Protein AF-A0A8J5EX69-F1 (afdb_monomer_lite)

InterPro domains:
  IPR000860 Porphobilinogen deaminase [PTHR11557] (1-132)
  IPR022417 Porphobilinogen deaminase, N-terminal [PF01379] (2-35)
  IPR022418 Porphobilinogen deaminase, C-terminal [PF03900] (57-127)
  IPR036803 Porphobilinogen deaminase, C-terminal domain superfamily [G3DSA:3.30.160.40] (53-135)
  IPR036803 Porphobilinogen deaminase, C-terminal domain superfamily [SSF54782] (52-131)

Organism: Zingiber officinale (NCBI:txid94328)

pLDDT: mean 75.17, std 22.84, range [26.5, 98.38]

Radius of gyration: 18.83 Å; chains: 1; bounding box: 52×46×41 Å

Foldseek 3Di:
DVVPDPDDDDCVRPFAAQLPQKDKDKDFADDPVDDVCVVVVVVVVVVLVVVFDLQSVLFNLLSVLLCVLLVADPQFQKGKGWHQDPVRKIKIKIWGADPVRPDIDIDIDIGHSDNVTSSVNSNVRNVVVLVVQVVCCVVPVCPVSSVNSSCSRNVPDCPVVCVVVCCCVVGVIDIGIDGD

Secondary structure (DSSP, 8-state):
-GGG-S-PPPTTT-PPBTTTTEEEEE--S---SHHHHHHHHHHHHHHHHHH--HHHHHHHHHHHHHHHHTT--TTS-EEEEEEE-TTSEEEEEEEEE-TTSS-EEEEEEEEESSHHHHHHHHHHHHHHHHHHHHHHHHHHT-THHHHHHHHHHH-S-HHHHHHHHHHHHTTT--EEEEE-

Structure (mmCIF, N/CA/C/O backbone):
data_AF-A0A8J5EX69-F1
#
_entry.id   AF-A0A8J5EX69-F1
#
loop_
_atom_site.group_PDB
_atom_site.id
_atom_site.type_symbol
_atom_site.label_atom_id
_atom_site.label_alt_id
_atom_site.label_comp_id
_atom_site.label_asym_id
_atom_site.label_entity_id
_atom_site.label_seq_id
_atom_site.pdbx_PDB_ins_code
_atom_site.Cartn_x
_atom_site.Cartn_y
_atom_site.Cartn_z
_atom_site.occupancy
_atom_site.B_iso_or_equiv
_atom_site.auth_seq_id
_atom_site.auth_comp_id
_atom_site.auth_asym_id
_atom_site.auth_atom_id
_atom_site.pdbx_PDB_model_num
ATOM 1 N N . MET A 1 1 ? 0.993 -24.924 1.245 1.00 77.38 1 MET A N 1
ATOM 2 C CA . MET A 1 1 ? 0.222 -24.792 2.500 1.00 77.38 1 MET A CA 1
ATOM 3 C C . MET A 1 1 ? -1.103 -24.049 2.308 1.00 77.38 1 MET A C 1
ATOM 5 O O . MET A 1 1 ? -1.751 -23.709 3.291 1.00 77.38 1 MET A O 1
ATOM 9 N N . THR A 1 2 ? -1.555 -23.813 1.070 1.00 91.31 2 THR A N 1
ATOM 10 C CA . THR A 1 2 ? -2.888 -23.244 0.802 1.00 91.31 2 THR A CA 1
ATOM 11 C C . THR A 1 2 ? -4.016 -24.151 1.306 1.00 91.31 2 THR A C 1
ATOM 13 O O . THR A 1 2 ? -5.086 -23.660 1.633 1.00 91.31 2 THR A O 1
ATOM 16 N N . ASP A 1 3 ? -3.738 -25.444 1.493 1.00 95.50 3 ASP A N 1
ATOM 17 C CA . ASP A 1 3 ? -4.583 -26.442 2.161 1.00 95.50 3 ASP A CA 1
ATOM 18 C C . ASP A 1 3 ? -4.934 -26.107 3.623 1.00 95.50 3 ASP A C 1
ATOM 20 O O . ASP A 1 3 ? -5.820 -26.734 4.198 1.00 95.50 3 ASP A O 1
ATOM 24 N N . LYS A 1 4 ? -4.248 -25.135 4.240 1.00 96.25 4 LYS A N 1
ATOM 25 C CA . LYS A 1 4 ? -4.545 -24.650 5.597 1.00 96.25 4 LYS A CA 1
ATOM 26 C C . LYS A 1 4 ? -5.464 -23.428 5.629 1.00 96.25 4 LYS A C 1
ATOM 28 O O . LYS A 1 4 ? -5.906 -23.053 6.711 1.00 96.25 4 LYS A O 1
ATOM 33 N N . VAL A 1 5 ? -5.729 -22.792 4.488 1.00 95.75 5 VAL A N 1
ATOM 34 C CA . VAL A 1 5 ? -6.568 -21.589 4.420 1.00 95.75 5 VAL A CA 1
ATOM 35 C C . VAL A 1 5 ? -8.030 -22.000 4.556 1.00 95.75 5 VAL A C 1
ATOM 37 O O . VAL A 1 5 ? -8.560 -22.705 3.703 1.00 95.75 5 VAL A O 1
ATOM 40 N N . THR A 1 6 ? -8.683 -21.566 5.635 1.00 97.19 6 THR A N 1
ATOM 41 C CA . THR A 1 6 ? -10.115 -21.819 5.859 1.00 97.19 6 THR A CA 1
ATOM 42 C C . THR A 1 6 ? -10.989 -20.878 5.040 1.00 97.19 6 THR A C 1
ATOM 44 O O . THR A 1 6 ? -11.998 -21.302 4.487 1.00 97.19 6 THR A O 1
ATOM 47 N N . THR A 1 7 ? -10.597 -19.607 4.950 1.00 95.94 7 THR A N 1
ATOM 48 C CA . THR A 1 7 ? -11.234 -18.606 4.098 1.00 95.94 7 THR A CA 1
ATOM 49 C C . THR A 1 7 ? -10.242 -17.510 3.722 1.00 95.94 7 THR A C 1
ATOM 51 O O . THR A 1 7 ? -9.277 -17.258 4.449 1.00 95.94 7 THR A O 1
ATOM 54 N N . ILE A 1 8 ? -10.498 -16.844 2.599 1.00 94.62 8 ILE A N 1
ATOM 55 C CA . ILE A 1 8 ? -9.805 -15.618 2.202 1.00 94.62 8 ILE A CA 1
ATOM 56 C C . ILE A 1 8 ? -10.722 -14.457 2.577 1.00 94.62 8 ILE A C 1
ATOM 58 O O . ILE A 1 8 ? -11.879 -14.432 2.165 1.00 94.62 8 ILE A O 1
ATOM 62 N N . LEU A 1 9 ? -10.216 -13.525 3.381 1.00 95.88 9 LEU A N 1
ATOM 63 C CA . LEU A 1 9 ? -10.965 -12.335 3.781 1.00 95.88 9 LEU A CA 1
ATOM 64 C C . LEU A 1 9 ? -10.942 -11.299 2.658 1.00 95.88 9 LEU A C 1
ATOM 66 O O . LEU A 1 9 ? -9.921 -11.136 1.983 1.00 95.88 9 LEU A O 1
ATOM 70 N N . SER A 1 10 ? -12.071 -10.619 2.462 1.00 95.38 10 SER A N 1
ATOM 71 C CA . SER A 1 10 ? -12.170 -9.519 1.506 1.00 95.38 10 SER A CA 1
ATOM 72 C C . SER A 1 10 ? -11.397 -8.287 1.996 1.00 95.38 10 SER A C 1
ATOM 74 O O . SER A 1 10 ? -11.016 -8.195 3.167 1.00 95.38 10 SER A O 1
ATOM 76 N N . ILE A 1 11 ? -11.154 -7.331 1.098 1.00 93.06 11 ILE A N 1
ATOM 77 C CA . ILE A 1 11 ? -10.479 -6.067 1.439 1.00 93.06 11 ILE A CA 1
ATOM 78 C C . ILE A 1 11 ? -11.354 -5.227 2.378 1.00 93.06 11 ILE A C 1
ATOM 80 O O . ILE A 1 11 ? -10.832 -4.501 3.223 1.00 93.06 11 ILE A O 1
ATOM 84 N N . GLU A 1 12 ? -12.670 -5.362 2.242 1.00 91.38 12 GLU A N 1
ATOM 85 C CA . GLU A 1 12 ? -13.689 -4.730 3.070 1.00 91.38 12 GLU A CA 1
ATOM 86 C C . GLU A 1 12 ? -13.725 -5.327 4.483 1.00 91.38 12 GLU A C 1
ATOM 88 O O . GLU A 1 12 ? -13.899 -4.588 5.449 1.00 91.38 12 GLU A O 1
ATOM 93 N N . ASP A 1 13 ? -13.518 -6.642 4.614 1.00 92.19 13 ASP A N 1
ATOM 94 C CA . ASP A 1 13 ? -13.492 -7.321 5.916 1.00 92.19 13 ASP A CA 1
ATOM 95 C C . ASP A 1 13 ? -12.169 -7.101 6.661 1.00 92.19 13 ASP A C 1
ATOM 97 O O . ASP A 1 13 ? -12.151 -6.954 7.885 1.00 92.19 13 ASP A O 1
ATOM 101 N N . MET A 1 14 ? -11.041 -7.127 5.943 1.00 94.06 14 MET A N 1
ATOM 102 C CA . MET A 1 14 ? -9.716 -6.984 6.541 1.00 94.06 14 MET A CA 1
ATOM 103 C C . MET A 1 14 ? -8.751 -6.269 5.600 1.00 94.06 14 MET A C 1
ATOM 105 O O . MET A 1 14 ? -8.066 -6.883 4.776 1.00 94.06 14 MET A O 1
ATOM 109 N N . LEU A 1 15 ? -8.638 -4.954 5.788 1.00 95.31 15 LEU A N 1
ATOM 110 C CA . LEU A 1 15 ? -7.672 -4.158 5.046 1.00 95.31 15 LEU A CA 1
ATOM 111 C C . LEU A 1 15 ? -6.240 -4.651 5.356 1.00 95.31 15 LEU A C 1
ATOM 113 O O . LEU A 1 15 ? -5.879 -4.801 6.527 1.00 95.31 15 LEU A O 1
ATOM 117 N N . PRO A 1 16 ? -5.403 -4.909 4.336 1.00 94.75 16 PRO A N 1
ATOM 118 C CA . PRO A 1 16 ? -4.099 -5.523 4.535 1.00 94.75 16 PRO A CA 1
ATOM 119 C C . PRO A 1 16 ? -3.097 -4.573 5.191 1.00 94.75 16 PRO A C 1
ATOM 121 O O . PRO A 1 16 ? -3.180 -3.344 5.073 1.00 94.75 16 PRO A O 1
ATOM 124 N N . ALA A 1 17 ? -2.073 -5.160 5.811 1.00 92.88 17 ALA A N 1
ATOM 125 C CA . ALA A 1 17 ? -0.940 -4.399 6.312 1.00 92.88 17 ALA A CA 1
ATOM 126 C C . ALA A 1 17 ? -0.241 -3.639 5.173 1.00 92.88 17 ALA A C 1
ATOM 128 O O . ALA A 1 17 ? -0.238 -4.052 4.004 1.00 92.88 17 ALA A O 1
ATOM 129 N N . ILE A 1 18 ? 0.407 -2.526 5.521 1.00 91.62 18 ILE A N 1
ATOM 130 C CA . ILE A 1 18 ? 1.166 -1.736 4.553 1.00 91.62 18 ILE A CA 1
ATOM 131 C C . ILE A 1 18 ? 2.210 -2.629 3.870 1.00 91.62 18 ILE A C 1
ATOM 133 O O . ILE A 1 18 ? 3.058 -3.235 4.515 1.00 91.62 18 ILE A O 1
ATOM 137 N N . THR A 1 19 ? 2.131 -2.706 2.538 1.00 89.38 19 THR A N 1
ATOM 138 C CA . THR A 1 19 ? 2.995 -3.536 1.668 1.00 89.38 19 THR A CA 1
ATOM 139 C C . THR A 1 19 ? 2.861 -5.059 1.820 1.00 89.38 19 THR A C 1
ATOM 141 O O . THR A 1 19 ? 3.705 -5.787 1.307 1.00 89.38 19 THR A O 1
ATOM 144 N N . GLN A 1 20 ? 1.786 -5.565 2.433 1.00 92.81 20 GLN A N 1
ATOM 145 C CA . GLN A 1 20 ? 1.517 -7.008 2.481 1.00 92.81 20 GLN A CA 1
ATOM 146 C C . GLN A 1 20 ? 1.510 -7.637 1.078 1.00 92.81 20 GLN A C 1
ATOM 148 O O . GLN A 1 20 ? 1.007 -7.039 0.124 1.00 92.81 20 GLN A O 1
ATOM 153 N N . GLY A 1 21 ? 2.085 -8.838 0.972 1.00 88.75 21 GLY A N 1
ATOM 154 C CA . GLY A 1 21 ? 2.216 -9.580 -0.286 1.00 88.75 21 GLY A CA 1
ATOM 155 C C . GLY A 1 21 ? 3.364 -9.105 -1.180 1.00 88.75 21 GLY A C 1
ATOM 156 O O . GLY A 1 21 ? 3.646 -9.757 -2.179 1.00 88.75 21 GLY A O 1
ATOM 157 N N . ALA A 1 22 ? 4.049 -8.009 -0.821 1.00 87.69 22 ALA A N 1
ATOM 158 C CA . ALA A 1 22 ? 5.171 -7.496 -1.591 1.00 87.69 22 ALA A CA 1
ATOM 159 C C . ALA A 1 22 ? 6.527 -8.018 -1.079 1.00 87.69 22 ALA A C 1
ATOM 161 O O . ALA A 1 22 ? 6.858 -7.840 0.094 1.00 87.69 22 ALA A O 1
ATOM 162 N N . ILE A 1 23 ? 7.359 -8.585 -1.955 1.00 87.75 23 ILE A N 1
ATOM 163 C CA . ILE A 1 23 ? 8.771 -8.883 -1.661 1.00 87.75 23 ILE A CA 1
ATOM 164 C C . ILE A 1 23 ? 9.624 -7.715 -2.138 1.00 87.75 23 ILE A C 1
ATOM 166 O O . ILE A 1 23 ? 9.615 -7.413 -3.323 1.00 87.75 23 ILE A O 1
ATOM 170 N N . GLY A 1 24 ? 10.364 -7.075 -1.232 1.00 84.62 24 GLY A N 1
ATOM 171 C CA . GLY A 1 24 ? 11.330 -6.025 -1.561 1.00 84.62 24 GLY A CA 1
ATOM 172 C C . GLY A 1 24 ? 12.755 -6.570 -1.639 1.00 84.62 24 GLY A C 1
ATOM 173 O O . GLY A 1 24 ? 13.233 -7.164 -0.672 1.00 84.62 24 GLY A O 1
ATOM 174 N N . ILE A 1 25 ? 13.457 -6.335 -2.748 1.00 81.25 25 ILE A N 1
ATOM 175 C CA . ILE A 1 25 ? 14.893 -6.628 -2.875 1.00 81.25 25 ILE A CA 1
ATOM 176 C C . ILE A 1 25 ? 15.665 -5.313 -2.815 1.00 81.25 25 ILE A C 1
ATOM 178 O O . ILE A 1 25 ? 15.352 -4.376 -3.543 1.00 81.25 25 ILE A O 1
ATOM 182 N N . ALA A 1 26 ? 16.674 -5.265 -1.947 1.00 78.94 26 ALA A N 1
ATOM 183 C CA . ALA A 1 26 ? 17.541 -4.116 -1.730 1.00 78.94 26 ALA A CA 1
ATOM 184 C C . ALA A 1 26 ? 18.980 -4.449 -2.138 1.00 78.94 26 ALA A C 1
ATOM 186 O O . ALA A 1 26 ? 19.489 -5.531 -1.833 1.00 78.94 26 ALA A O 1
ATOM 187 N N . CYS A 1 27 ? 19.673 -3.502 -2.769 1.00 73.88 27 CYS A N 1
ATOM 188 C CA . CYS A 1 27 ? 21.110 -3.594 -3.010 1.00 73.88 27 CYS A CA 1
ATOM 189 C C . CYS A 1 27 ? 21.850 -2.369 -2.472 1.00 73.88 27 CYS A C 1
ATOM 191 O O . CYS A 1 27 ? 21.278 -1.292 -2.316 1.00 73.88 27 CYS A O 1
ATOM 193 N N . ARG A 1 28 ? 23.151 -2.536 -2.202 1.00 74.50 28 ARG A N 1
ATOM 194 C CA . ARG A 1 28 ? 24.014 -1.416 -1.820 1.00 74.50 28 ARG A CA 1
ATOM 195 C C . ARG A 1 28 ? 24.070 -0.392 -2.935 1.00 74.50 28 ARG A C 1
ATOM 197 O O . ARG A 1 28 ? 24.149 -0.729 -4.115 1.00 74.50 28 ARG A O 1
ATOM 204 N N . SER A 1 29 ? 24.120 0.852 -2.517 1.00 67.12 29 SER A N 1
ATOM 205 C CA . SER A 1 29 ? 23.986 1.974 -3.408 1.00 67.12 29 SER A CA 1
ATOM 206 C C . SER A 1 29 ? 25.306 2.642 -3.778 1.00 67.12 29 SER A C 1
ATOM 208 O O . SER A 1 29 ? 25.545 2.962 -4.947 1.00 67.12 29 SER A O 1
ATOM 210 N N . ASN A 1 30 ? 26.202 2.717 -2.792 1.00 59.25 30 ASN A N 1
ATOM 211 C CA . ASN A 1 30 ? 27.532 3.291 -2.874 1.00 59.25 30 ASN A CA 1
ATOM 212 C C . ASN A 1 30 ? 28.584 2.216 -2.557 1.00 59.25 30 ASN A C 1
ATOM 214 O O . ASN A 1 30 ? 28.577 1.618 -1.481 1.00 59.25 30 ASN A O 1
ATOM 218 N N . ASP A 1 31 ? 29.481 1.944 -3.504 1.00 51.66 31 ASP A N 1
ATOM 219 C CA . ASP A 1 31 ? 30.675 1.116 -3.293 1.00 51.66 31 ASP A CA 1
ATOM 220 C C . ASP A 1 31 ? 31.831 1.780 -4.057 1.00 51.66 31 ASP A C 1
ATOM 222 O O . ASP A 1 31 ? 32.185 1.378 -5.164 1.00 51.66 31 ASP A O 1
ATOM 226 N N . ASP A 1 32 ? 32.386 2.847 -3.472 1.00 49.69 32 ASP A N 1
ATOM 227 C CA . ASP A 1 32 ? 33.386 3.752 -4.068 1.00 49.69 32 ASP A CA 1
ATOM 228 C C . ASP A 1 32 ? 34.755 3.105 -4.385 1.00 49.69 32 ASP A C 1
ATOM 230 O O . ASP A 1 32 ? 35.681 3.766 -4.851 1.00 49.69 32 ASP A O 1
ATOM 234 N N . LYS A 1 33 ? 34.916 1.785 -4.226 1.00 55.09 33 LYS A N 1
ATOM 235 C CA . LYS A 1 33 ? 36.100 1.033 -4.701 1.00 55.09 33 LYS A CA 1
ATOM 236 C C . LYS A 1 33 ? 35.959 0.654 -6.192 1.00 55.09 33 LYS A C 1
ATOM 238 O O . LYS A 1 3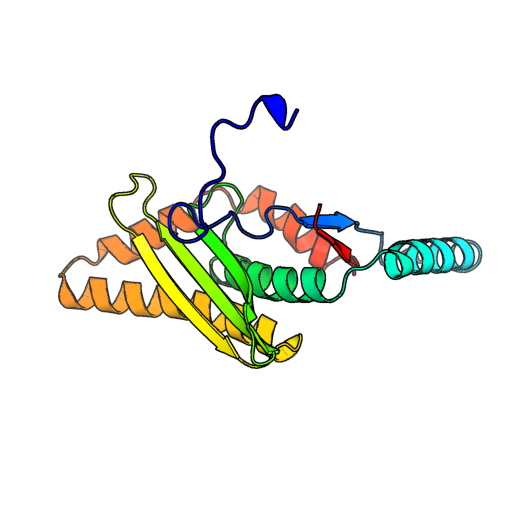3 ? 36.098 -0.507 -6.575 1.00 55.09 33 LYS A O 1
ATOM 243 N N . MET A 1 34 ? 35.645 1.655 -7.021 1.00 52.53 34 MET A N 1
ATOM 244 C CA . MET A 1 34 ? 34.619 1.622 -8.081 1.00 52.53 34 MET A CA 1
ATOM 245 C C . MET A 1 34 ? 34.951 0.920 -9.427 1.00 52.53 34 MET A C 1
ATOM 247 O O . MET A 1 34 ? 34.018 0.532 -10.118 1.00 52.53 34 MET A O 1
ATOM 251 N N . ALA A 1 35 ? 36.197 0.661 -9.847 1.00 51.12 35 ALA A N 1
ATOM 252 C CA . ALA A 1 35 ? 36.424 0.183 -11.233 1.00 51.12 35 ALA A CA 1
ATOM 253 C C . ALA A 1 35 ? 36.099 -1.313 -11.469 1.00 51.12 35 ALA A C 1
ATOM 255 O O . ALA A 1 35 ? 35.376 -1.665 -12.399 1.00 51.12 35 ALA A O 1
ATOM 256 N N . SER A 1 36 ? 36.587 -2.216 -10.612 1.00 52.75 36 SER A N 1
ATOM 257 C CA . SER A 1 36 ? 36.377 -3.670 -10.765 1.00 52.75 36 SER A CA 1
ATOM 258 C C . SER A 1 36 ? 35.012 -4.144 -10.250 1.00 52.75 36 SER A C 1
ATOM 260 O O . SER A 1 36 ? 34.501 -5.177 -10.685 1.00 52.75 36 SER A O 1
ATOM 262 N N . ARG A 1 37 ? 34.377 -3.369 -9.362 1.00 54.69 37 ARG A N 1
ATOM 263 C CA . ARG A 1 37 ? 33.032 -3.645 -8.833 1.00 54.69 37 ARG A CA 1
ATOM 264 C C . ARG A 1 37 ? 31.907 -3.014 -9.642 1.00 54.69 37 ARG A C 1
ATOM 266 O O . ARG A 1 37 ? 30.785 -3.503 -9.529 1.00 54.69 37 ARG A O 1
ATOM 273 N N . MET A 1 38 ? 32.179 -2.021 -10.498 1.00 55.12 38 MET A N 1
ATOM 274 C CA . MET A 1 38 ? 31.173 -1.467 -11.415 1.00 55.12 38 MET A CA 1
ATOM 275 C C . MET A 1 38 ? 30.520 -2.570 -12.246 1.00 55.12 38 MET A C 1
ATOM 277 O O . MET A 1 38 ? 29.297 -2.624 -12.309 1.00 55.12 38 MET A O 1
ATOM 281 N N . MET A 1 39 ? 31.295 -3.512 -12.794 1.00 58.03 39 MET A N 1
ATOM 282 C CA . MET A 1 39 ? 30.730 -4.623 -13.569 1.00 58.03 39 MET A CA 1
ATOM 283 C C . MET A 1 39 ? 29.782 -5.500 -12.734 1.00 58.03 39 MET A C 1
ATOM 285 O O . MET A 1 39 ? 28.744 -5.929 -13.230 1.00 58.03 39 MET A O 1
ATOM 289 N N . ILE A 1 40 ? 30.090 -5.737 -11.455 1.00 59.72 40 ILE A N 1
ATOM 290 C CA . ILE A 1 40 ? 29.213 -6.498 -10.552 1.00 59.72 40 ILE A CA 1
ATOM 291 C C . ILE A 1 40 ? 27.972 -5.669 -10.187 1.00 59.72 40 ILE A C 1
ATOM 293 O O . ILE A 1 40 ? 26.869 -6.205 -10.221 1.00 59.72 40 ILE A O 1
ATOM 297 N N . LYS A 1 41 ? 28.116 -4.363 -9.919 1.00 61.09 41 LYS A N 1
ATOM 298 C CA . LYS A 1 41 ? 27.001 -3.445 -9.620 1.00 61.09 41 LYS A CA 1
ATOM 299 C C . LYS A 1 41 ? 26.019 -3.360 -10.782 1.00 61.09 41 LYS A C 1
ATOM 301 O O . LYS A 1 41 ? 24.832 -3.563 -10.568 1.00 61.09 41 LYS A O 1
ATOM 306 N N . TRP A 1 42 ? 26.503 -3.116 -12.000 1.00 64.31 42 TRP A N 1
ATOM 307 C CA . TRP A 1 42 ? 25.663 -3.069 -13.198 1.00 64.31 42 TRP A CA 1
ATOM 308 C C . TRP A 1 42 ? 24.933 -4.389 -13.418 1.00 64.31 42 TRP A C 1
ATOM 310 O O . TRP A 1 42 ? 23.751 -4.385 -13.738 1.00 64.31 42 TRP A O 1
ATOM 320 N N . ARG A 1 43 ? 25.598 -5.528 -13.200 1.00 67.88 43 ARG A N 1
ATOM 321 C CA . ARG A 1 43 ? 24.949 -6.838 -13.306 1.00 67.88 43 ARG A CA 1
ATOM 322 C C . ARG A 1 43 ? 23.869 -7.023 -12.247 1.00 67.88 43 ARG A C 1
ATOM 324 O O . ARG A 1 43 ? 22.760 -7.383 -12.606 1.00 67.88 43 ARG A O 1
ATOM 331 N N . VAL A 1 44 ? 24.159 -6.736 -10.979 1.00 68.69 44 VAL A N 1
ATOM 332 C CA . VAL A 1 44 ? 23.178 -6.841 -9.887 1.00 68.69 44 VAL A CA 1
ATOM 333 C C . VAL A 1 44 ? 21.998 -5.899 -10.126 1.00 68.69 44 VAL A C 1
ATOM 335 O O . VAL A 1 44 ? 20.863 -6.351 -10.072 1.00 68.69 44 VAL A O 1
ATOM 338 N N . ALA A 1 45 ? 22.244 -4.636 -10.472 1.00 70.00 45 ALA A N 1
ATOM 339 C CA . ALA A 1 45 ? 21.190 -3.676 -10.785 1.00 70.00 45 ALA A CA 1
ATOM 340 C C . ALA A 1 45 ? 20.334 -4.134 -11.974 1.00 70.00 45 ALA A C 1
ATOM 342 O O . ALA A 1 45 ? 19.116 -4.094 -11.879 1.00 70.00 45 ALA A O 1
ATOM 343 N N . ASN A 1 46 ? 20.947 -4.645 -13.048 1.00 75.81 46 ASN A N 1
ATOM 344 C CA . ASN A 1 46 ? 20.211 -5.193 -14.189 1.00 75.81 46 ASN A CA 1
ATOM 345 C C . ASN A 1 46 ? 19.408 -6.448 -13.824 1.00 75.81 46 ASN A C 1
ATOM 347 O O . ASN A 1 46 ? 18.269 -6.577 -14.258 1.00 75.81 46 ASN A O 1
ATOM 351 N N . TYR A 1 47 ? 19.959 -7.359 -13.016 1.00 79.50 47 TYR A N 1
ATOM 352 C CA . TYR A 1 47 ? 19.221 -8.539 -12.566 1.00 79.50 47 TYR A CA 1
ATOM 353 C C . TYR A 1 47 ? 18.019 -8.140 -11.710 1.00 79.50 47 TYR A C 1
ATOM 355 O O . TYR A 1 47 ? 16.916 -8.609 -11.967 1.00 79.50 47 TYR A O 1
ATOM 363 N N . ILE A 1 48 ? 18.195 -7.239 -10.742 1.00 76.50 48 ILE A N 1
ATOM 364 C CA . ILE A 1 48 ? 17.085 -6.789 -9.895 1.00 76.50 48 ILE A CA 1
ATOM 365 C C . ILE A 1 48 ? 16.061 -6.009 -10.739 1.00 76.50 48 ILE A C 1
ATOM 367 O O . ILE A 1 48 ? 14.872 -6.299 -10.657 1.00 76.50 48 ILE A O 1
ATOM 371 N N . ALA A 1 49 ? 16.503 -5.106 -11.620 1.00 77.38 49 ALA A N 1
ATOM 372 C CA . ALA A 1 49 ? 15.622 -4.363 -12.524 1.00 77.38 49 ALA A CA 1
ATOM 373 C C . ALA A 1 49 ? 14.811 -5.285 -13.443 1.00 77.38 49 ALA A C 1
ATOM 375 O O . ALA A 1 49 ? 13.614 -5.076 -13.595 1.00 77.38 49 ALA A O 1
ATOM 376 N N . SER A 1 50 ? 15.428 -6.337 -13.996 1.00 82.44 50 SER A N 1
ATOM 377 C CA . SER A 1 50 ? 14.747 -7.301 -14.878 1.00 82.44 50 SER A CA 1
ATOM 378 C C . SER A 1 50 ? 13.624 -8.070 -14.203 1.00 82.44 50 SER A C 1
ATOM 380 O O . SER A 1 50 ? 12.752 -8.615 -14.870 1.00 82.44 50 SER A O 1
ATOM 382 N N . MET A 1 51 ? 13.660 -8.135 -12.880 1.00 83.94 51 MET A N 1
ATOM 383 C CA . MET A 1 51 ? 12.632 -8.805 -12.135 1.00 83.94 51 MET A CA 1
ATOM 384 C C . MET A 1 51 ? 11.502 -7.779 -11.793 1.00 83.94 51 MET A C 1
ATOM 386 O O . MET A 1 51 ? 10.396 -8.207 -11.521 1.00 83.94 51 MET A O 1
ATOM 390 N N . ASN A 1 52 ? 11.725 -6.453 -11.727 1.00 83.81 52 ASN A N 1
ATOM 391 C CA . ASN A 1 52 ? 10.755 -5.496 -11.136 1.00 83.81 52 ASN A CA 1
ATOM 392 C C . ASN A 1 52 ? 9.333 -5.621 -11.703 1.00 83.81 52 ASN A C 1
ATOM 394 O O . ASN A 1 52 ? 9.152 -5.746 -12.912 1.00 83.81 52 ASN A O 1
ATOM 398 N N . HIS A 1 53 ? 8.331 -5.492 -10.831 1.00 89.69 53 HIS A N 1
ATOM 399 C CA . HIS A 1 53 ? 6.944 -5.346 -11.250 1.00 89.69 53 HIS A CA 1
ATOM 400 C C . HIS A 1 53 ? 6.455 -3.918 -10.978 1.00 89.69 53 HIS A C 1
ATOM 402 O O . HIS A 1 53 ? 6.207 -3.539 -9.829 1.00 89.69 53 HIS A O 1
ATOM 408 N N . ASP A 1 54 ? 6.313 -3.125 -12.042 1.00 89.44 54 ASP A N 1
ATOM 409 C CA . ASP A 1 54 ? 6.069 -1.679 -11.958 1.00 89.44 54 ASP A CA 1
ATOM 410 C C . ASP A 1 54 ? 4.789 -1.326 -11.188 1.00 89.44 54 ASP A C 1
ATOM 412 O O . ASP A 1 54 ? 4.814 -0.454 -10.318 1.00 89.44 54 ASP A O 1
ATOM 416 N N . ASP A 1 55 ? 3.689 -2.044 -11.427 1.00 92.25 55 ASP A N 1
ATOM 417 C CA . ASP A 1 55 ? 2.420 -1.802 -10.729 1.00 92.25 55 ASP A CA 1
ATOM 418 C C . ASP A 1 55 ? 2.542 -2.073 -9.218 1.00 92.25 55 ASP A C 1
ATOM 420 O O . ASP A 1 55 ? 2.048 -1.303 -8.388 1.00 92.25 55 ASP A O 1
ATOM 424 N N . THR A 1 56 ? 3.268 -3.127 -8.822 1.00 90.25 56 THR A N 1
ATOM 425 C CA . THR A 1 56 ? 3.518 -3.401 -7.398 1.00 90.25 56 THR A CA 1
ATOM 426 C C . THR A 1 56 ? 4.416 -2.333 -6.794 1.00 90.25 56 THR A C 1
ATOM 428 O O . THR A 1 56 ? 4.145 -1.868 -5.685 1.00 90.25 56 THR A O 1
ATOM 431 N N . TRP A 1 57 ? 5.462 -1.919 -7.508 1.00 90.75 57 TRP A N 1
ATOM 432 C CA . TRP A 1 57 ? 6.369 -0.876 -7.049 1.00 90.75 57 TRP A CA 1
ATOM 433 C C . TRP A 1 57 ? 5.640 0.451 -6.810 1.00 90.75 57 TRP A C 1
ATOM 435 O O . TRP A 1 57 ? 5.775 1.034 -5.732 1.00 90.75 57 TRP A O 1
ATOM 445 N N . LEU A 1 58 ? 4.786 0.874 -7.745 1.00 95.12 58 LEU A N 1
ATOM 446 C CA . LEU A 1 58 ? 3.958 2.075 -7.619 1.00 95.12 58 LEU A CA 1
ATOM 447 C C . LEU A 1 58 ? 2.996 1.990 -6.425 1.00 95.12 58 LEU A C 1
ATOM 449 O O . LEU A 1 58 ? 2.942 2.903 -5.592 1.00 95.12 58 LEU A O 1
ATOM 453 N N . ALA A 1 59 ? 2.266 0.879 -6.293 1.00 95.62 59 ALA A N 1
ATOM 454 C CA . ALA A 1 59 ? 1.352 0.660 -5.173 1.00 95.62 59 ALA A CA 1
ATOM 455 C C . ALA A 1 59 ? 2.091 0.661 -3.826 1.00 95.62 59 ALA A C 1
ATOM 457 O O . ALA A 1 59 ? 1.599 1.205 -2.835 1.00 95.62 59 ALA A O 1
ATOM 458 N N . VAL A 1 60 ? 3.286 0.074 -3.764 1.00 94.56 60 VAL A N 1
ATOM 459 C CA . VAL A 1 60 ? 4.114 0.087 -2.556 1.00 94.56 60 VAL A CA 1
ATOM 460 C C . VAL A 1 60 ? 4.633 1.491 -2.247 1.00 94.56 60 VAL A C 1
ATOM 462 O O . VAL A 1 60 ? 4.549 1.902 -1.090 1.00 94.56 60 VAL A O 1
ATOM 465 N N . ALA A 1 61 ? 5.110 2.246 -3.237 1.00 94.56 61 ALA A N 1
ATOM 466 C CA . ALA A 1 61 ? 5.577 3.618 -3.043 1.00 94.56 61 ALA A CA 1
ATOM 467 C C . ALA A 1 61 ? 4.477 4.510 -2.442 1.00 94.56 61 ALA A C 1
ATOM 469 O O . ALA A 1 61 ? 4.719 5.216 -1.461 1.00 94.56 61 ALA A O 1
ATOM 470 N N . CYS A 1 62 ? 3.247 4.391 -2.953 1.00 97.50 62 CYS A N 1
ATOM 471 C CA . CYS A 1 62 ? 2.060 5.050 -2.404 1.00 97.50 62 CYS A CA 1
ATOM 472 C C . CYS A 1 62 ? 1.857 4.737 -0.913 1.00 97.50 62 CYS A C 1
ATOM 474 O O . CYS A 1 62 ? 1.802 5.636 -0.070 1.00 97.50 62 CYS A O 1
ATOM 476 N N . LYS A 1 63 ? 1.800 3.443 -0.575 1.00 96.31 63 LYS A N 1
ATOM 477 C CA . LYS A 1 63 ? 1.525 2.972 0.790 1.00 96.31 63 LYS A CA 1
ATOM 478 C C . LYS A 1 63 ? 2.667 3.292 1.760 1.00 96.31 63 LYS A C 1
ATOM 480 O O . LYS A 1 63 ? 2.419 3.596 2.922 1.00 96.31 63 LYS A O 1
ATOM 485 N N . ARG A 1 64 ? 3.922 3.263 1.303 1.00 95.12 64 ARG A N 1
ATOM 486 C CA . ARG A 1 64 ? 5.084 3.651 2.120 1.00 95.12 64 ARG A CA 1
ATOM 487 C C . ARG A 1 64 ? 5.085 5.141 2.436 1.00 95.12 64 ARG A C 1
ATOM 489 O O . ARG A 1 64 ? 5.369 5.492 3.573 1.00 95.12 64 ARG A O 1
ATOM 496 N N . ALA A 1 65 ? 4.716 5.991 1.479 1.00 94.69 65 ALA A N 1
ATOM 497 C CA . ALA A 1 65 ? 4.610 7.430 1.709 1.00 94.69 65 ALA A CA 1
ATOM 498 C C . ALA A 1 65 ? 3.525 7.775 2.749 1.00 94.69 65 ALA A C 1
ATOM 500 O O . ALA A 1 65 ? 3.711 8.680 3.565 1.00 94.69 65 ALA A O 1
ATOM 501 N N . LEU A 1 66 ? 2.418 7.023 2.757 1.00 94.38 66 LEU A N 1
ATOM 502 C CA . LEU A 1 66 ? 1.412 7.071 3.823 1.00 94.38 66 LEU A CA 1
ATOM 503 C C . LEU A 1 66 ? 2.008 6.676 5.181 1.00 94.38 66 LEU A C 1
ATOM 505 O O . LEU A 1 66 ? 1.876 7.435 6.138 1.00 94.38 66 LEU A O 1
ATOM 509 N N . LEU A 1 67 ? 2.669 5.514 5.260 1.00 91.25 67 LEU A N 1
ATOM 510 C CA . LEU A 1 67 ? 3.260 5.011 6.506 1.00 91.25 67 LEU A CA 1
ATOM 511 C C . LEU A 1 67 ? 4.276 5.993 7.093 1.00 91.25 67 LEU A C 1
ATOM 513 O O . LEU A 1 67 ? 4.222 6.288 8.279 1.00 91.25 67 LEU A O 1
ATOM 517 N N . GLU A 1 68 ? 5.166 6.520 6.252 1.00 88.94 68 GLU A N 1
ATOM 518 C CA . GLU A 1 68 ? 6.181 7.502 6.636 1.00 88.94 68 GLU A CA 1
ATOM 519 C C . GLU A 1 68 ? 5.545 8.788 7.173 1.00 88.94 68 GLU A C 1
ATOM 521 O O . GLU A 1 68 ? 5.983 9.325 8.184 1.00 88.94 68 GLU A O 1
ATOM 526 N N . THR A 1 69 ? 4.462 9.256 6.546 1.00 90.62 69 THR A N 1
ATOM 527 C CA . THR A 1 69 ? 3.738 10.453 7.008 1.00 90.62 69 THR A CA 1
ATOM 528 C C . THR A 1 69 ? 3.102 10.253 8.383 1.00 90.62 69 THR A C 1
ATOM 530 O O . THR A 1 69 ? 2.963 11.213 9.140 1.00 90.62 69 THR A O 1
ATOM 533 N N . LEU A 1 70 ? 2.700 9.023 8.699 1.00 87.88 70 LEU A N 1
ATOM 534 C CA . LEU A 1 70 ? 2.118 8.658 9.987 1.00 87.88 70 LEU A CA 1
ATOM 535 C C . LEU A 1 70 ? 3.170 8.260 11.032 1.00 87.88 70 LEU A C 1
ATOM 537 O O . LEU A 1 70 ? 2.782 7.958 12.153 1.00 87.88 70 LEU A O 1
ATOM 541 N N . ASP A 1 71 ? 4.461 8.248 10.679 1.00 87.00 71 ASP A N 1
ATOM 542 C CA . ASP A 1 71 ? 5.544 7.678 11.498 1.00 87.00 71 ASP A CA 1
ATOM 543 C C . ASP A 1 71 ? 5.237 6.235 11.954 1.00 87.00 71 ASP A C 1
ATOM 545 O O . ASP A 1 71 ? 5.475 5.823 13.087 1.00 87.00 71 ASP A O 1
ATOM 549 N N . GLY A 1 72 ? 4.613 5.470 11.053 1.00 81.50 72 GLY A N 1
ATOM 550 C CA . GLY A 1 72 ? 4.098 4.138 11.332 1.00 81.50 72 GLY A CA 1
ATOM 551 C C . GLY A 1 72 ? 5.143 3.027 11.234 1.00 81.50 72 GLY A C 1
ATOM 552 O O . GLY A 1 72 ? 6.189 3.143 10.592 1.00 81.50 72 GLY A O 1
ATOM 553 N N . SER A 1 73 ? 4.808 1.880 11.818 1.00 83.25 73 SER A N 1
ATOM 554 C CA . SER A 1 73 ? 5.662 0.696 11.891 1.00 83.25 73 SER A CA 1
ATOM 555 C C . SER A 1 73 ? 4.869 -0.608 11.728 1.00 83.25 73 SER A C 1
ATOM 557 O O . SER A 1 73 ? 3.644 -0.609 11.636 1.00 83.25 73 SER A O 1
ATOM 559 N N . CYS A 1 74 ? 5.547 -1.760 11.763 1.00 81.44 74 CYS A N 1
ATOM 560 C CA . CYS A 1 74 ? 4.864 -3.062 11.810 1.00 81.44 74 CYS A CA 1
ATOM 561 C C . CYS A 1 74 ? 4.060 -3.305 13.102 1.00 81.44 74 CYS A C 1
ATOM 563 O O . CYS A 1 74 ? 3.344 -4.299 13.193 1.00 81.44 74 CYS A O 1
ATOM 565 N N . ARG A 1 75 ? 4.203 -2.432 14.106 1.00 79.88 75 ARG A N 1
ATOM 566 C CA . ARG A 1 75 ? 3.510 -2.521 15.400 1.00 79.88 75 ARG A CA 1
ATOM 567 C C . ARG A 1 75 ? 2.397 -1.490 15.543 1.00 79.88 75 ARG A C 1
ATOM 569 O O . ARG A 1 75 ? 1.648 -1.554 16.510 1.00 79.88 75 ARG A O 1
ATOM 576 N N . THR A 1 76 ? 2.290 -0.547 14.611 1.00 84.75 76 THR A N 1
ATOM 577 C CA . THR A 1 76 ? 1.197 0.425 14.617 1.00 84.75 76 THR A CA 1
ATOM 578 C C . THR A 1 76 ? -0.033 -0.165 13.928 1.00 84.75 76 THR A C 1
ATOM 580 O O . THR A 1 76 ? 0.124 -0.781 12.870 1.00 84.75 76 THR A O 1
ATOM 583 N N . PRO A 1 77 ? -1.245 0.049 14.465 1.00 90.12 77 PRO A N 1
ATOM 584 C CA . PRO A 1 77 ? -2.507 -0.440 13.899 1.00 90.12 77 PRO A CA 1
ATOM 585 C C . PRO A 1 77 ? -2.921 0.354 12.642 1.00 90.12 77 PRO A C 1
ATOM 587 O O . PRO A 1 77 ? -3.928 1.062 12.629 1.00 90.12 77 PRO A O 1
ATOM 590 N N . ILE A 1 78 ? -2.110 0.263 11.585 1.00 91.44 78 ILE A N 1
ATOM 591 C CA . ILE A 1 78 ? -2.269 0.975 10.314 1.00 91.44 78 ILE A CA 1
ATOM 592 C C . ILE A 1 78 ? -2.371 -0.051 9.185 1.00 91.44 78 ILE A C 1
ATOM 594 O O . ILE A 1 78 ? -1.494 -0.904 9.026 1.00 91.44 78 ILE A O 1
ATOM 598 N N . ALA A 1 79 ? -3.408 0.070 8.362 1.00 95.06 79 ALA A N 1
ATOM 599 C CA . ALA A 1 79 ? -3.615 -0.775 7.191 1.00 95.06 79 ALA A CA 1
ATOM 600 C C . ALA A 1 79 ? -3.834 0.070 5.933 1.00 95.06 79 ALA A C 1
ATOM 602 O O . ALA A 1 79 ? -4.301 1.212 5.997 1.00 95.06 79 ALA A O 1
ATOM 603 N N . SER A 1 80 ? -3.458 -0.474 4.774 1.00 96.50 80 SER A N 1
ATOM 604 C CA . SER A 1 80 ? -3.636 0.212 3.498 1.00 96.50 80 SER A CA 1
ATOM 605 C C . SER A 1 80 ? -3.587 -0.718 2.290 1.00 96.50 80 SER A C 1
ATOM 607 O O . SER A 1 80 ? -2.714 -1.582 2.168 1.00 96.50 80 SER A O 1
ATOM 609 N N . TYR A 1 81 ? -4.472 -0.446 1.333 1.00 97.50 81 TYR A N 1
ATOM 610 C CA . TYR A 1 81 ? -4.531 -1.095 0.034 1.00 97.50 81 TYR A CA 1
ATOM 611 C C . TYR A 1 81 ? -4.523 -0.049 -1.083 1.00 97.50 81 TYR A C 1
ATOM 613 O O . TYR A 1 81 ? -5.229 0.951 -1.009 1.00 97.50 81 TYR A O 1
ATOM 621 N N . ALA A 1 82 ? -3.703 -0.270 -2.110 1.00 97.12 82 ALA A N 1
ATOM 622 C CA . ALA A 1 82 ? -3.611 0.592 -3.282 1.00 97.12 82 ALA A CA 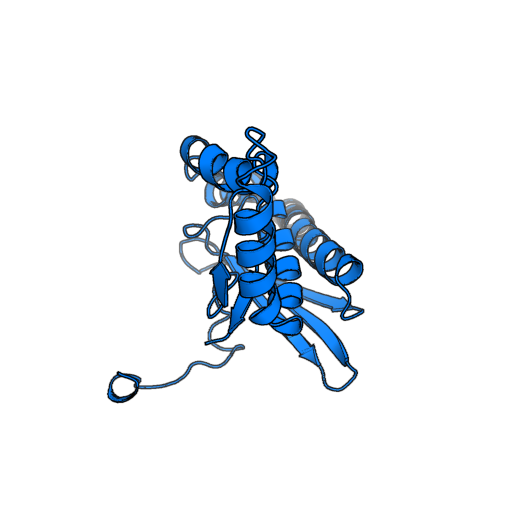1
ATOM 623 C C . ALA A 1 82 ? -3.677 -0.288 -4.529 1.00 97.12 82 ALA A C 1
ATOM 625 O O . ALA A 1 82 ? -2.886 -1.229 -4.640 1.00 97.12 82 ALA A O 1
ATOM 626 N N . HIS A 1 83 ? -4.606 0.001 -5.435 1.00 95.06 83 HIS A N 1
ATOM 627 C CA . HIS A 1 83 ? -4.812 -0.771 -6.659 1.00 95.06 83 HIS A CA 1
ATOM 628 C C . HIS A 1 83 ? -5.195 0.132 -7.832 1.00 95.06 83 HIS A C 1
ATOM 630 O O . HIS A 1 83 ? -5.533 1.302 -7.647 1.00 95.06 83 HIS A O 1
ATOM 636 N N . ARG A 1 84 ? -5.095 -0.415 -9.046 1.00 96.69 84 ARG A N 1
ATOM 637 C CA . ARG A 1 84 ? -5.543 0.242 -10.275 1.00 96.69 84 ARG A CA 1
ATOM 638 C C . ARG A 1 84 ? -7.015 -0.094 -10.492 1.00 96.69 84 ARG A C 1
ATOM 640 O O . ARG A 1 84 ? -7.354 -1.274 -10.512 1.00 96.69 84 ARG A O 1
ATOM 647 N N . ASP A 1 85 ? -7.868 0.912 -10.630 1.00 95.94 85 ASP A N 1
ATOM 648 C CA . ASP A 1 85 ? -9.275 0.704 -10.970 1.00 95.94 85 ASP A CA 1
ATOM 649 C C . ASP A 1 85 ? -9.481 0.477 -12.479 1.00 95.94 85 ASP A C 1
ATOM 651 O O . ASP A 1 85 ? -8.540 0.520 -13.276 1.00 95.94 85 ASP A O 1
ATOM 655 N N . VAL A 1 86 ? -10.733 0.226 -12.870 1.00 96.00 86 VAL A N 1
ATOM 656 C CA . VAL A 1 86 ? -11.130 -0.056 -14.262 1.00 96.00 86 VAL A CA 1
ATOM 657 C C . VAL A 1 86 ? -10.851 1.097 -15.231 1.00 96.00 86 VAL A C 1
ATOM 659 O O . VAL A 1 86 ? -10.663 0.855 -16.420 1.00 96.00 86 VAL A O 1
ATOM 662 N N . ASP A 1 87 ? -10.777 2.328 -14.726 1.00 96.88 87 ASP A N 1
ATOM 663 C CA . ASP A 1 87 ? -10.492 3.531 -15.510 1.00 96.88 87 ASP A CA 1
ATOM 664 C C . ASP A 1 87 ? -8.980 3.829 -15.565 1.00 96.88 87 ASP A C 1
ATOM 666 O O . ASP A 1 87 ? -8.548 4.818 -16.160 1.00 96.88 87 ASP A O 1
ATOM 670 N N . GLY A 1 88 ? -8.156 2.996 -14.922 1.00 96.50 88 GLY A N 1
ATOM 671 C CA . GLY A 1 88 ? -6.707 3.144 -14.881 1.00 96.50 88 GLY A CA 1
ATOM 672 C C . GLY A 1 88 ? -6.188 4.095 -13.801 1.00 96.50 88 GLY A C 1
ATOM 673 O O . GLY A 1 88 ? -4.992 4.397 -13.814 1.00 96.50 88 GLY A O 1
ATOM 674 N N . TYR A 1 89 ? -7.026 4.550 -12.865 1.00 98.12 89 TYR A N 1
ATOM 675 C CA . TYR A 1 89 ? -6.628 5.404 -11.742 1.00 98.12 89 TYR A CA 1
ATOM 676 C C . TYR A 1 89 ? -6.160 4.570 -10.547 1.00 98.12 89 TYR A C 1
ATOM 678 O O . TYR A 1 89 ? -6.570 3.429 -10.350 1.00 98.12 89 TYR A O 1
ATOM 686 N N . CYS A 1 90 ? -5.299 5.149 -9.712 1.00 98.19 90 CYS A N 1
ATOM 6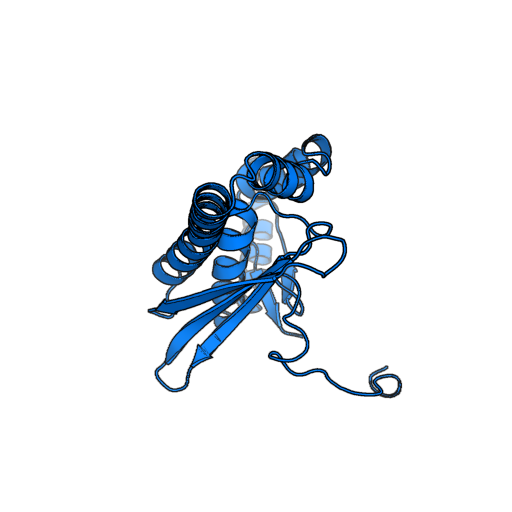87 C CA . CYS A 1 90 ? -4.976 4.581 -8.410 1.00 98.19 90 CYS A CA 1
ATOM 688 C C . CYS A 1 90 ? -6.119 4.866 -7.437 1.00 98.19 90 CYS A C 1
ATOM 690 O O . CYS A 1 90 ? -6.492 6.027 -7.255 1.00 98.19 90 CYS A O 1
ATOM 692 N N . VAL A 1 91 ? -6.612 3.823 -6.775 1.00 98.25 91 VAL A N 1
ATOM 693 C CA . VAL A 1 91 ? -7.481 3.910 -5.601 1.00 98.25 91 VAL A CA 1
ATOM 694 C C . VAL A 1 91 ? -6.674 3.467 -4.387 1.00 98.25 91 VAL A C 1
ATOM 696 O O . VAL A 1 91 ? -6.242 2.318 -4.301 1.00 98.25 91 VAL A O 1
ATOM 699 N N . LEU A 1 92 ? -6.469 4.393 -3.452 1.00 98.25 92 LEU A N 1
ATOM 700 C CA . LEU A 1 92 ? -5.840 4.163 -2.156 1.00 98.25 92 LEU A CA 1
ATOM 701 C C . LEU A 1 92 ? -6.928 4.121 -1.083 1.00 98.25 92 LEU A C 1
ATOM 703 O O . LEU A 1 92 ? -7.646 5.101 -0.896 1.00 98.25 92 LEU A O 1
ATOM 707 N N . GLN A 1 93 ? -7.001 3.022 -0.347 1.00 97.50 93 GLN A N 1
ATOM 708 C CA . GLN A 1 93 ? -7.756 2.876 0.894 1.00 97.50 93 GLN A CA 1
ATOM 709 C C . GLN A 1 93 ? -6.764 2.734 2.046 1.00 97.50 93 GLN A C 1
ATOM 711 O O . GLN A 1 93 ? -5.722 2.081 1.921 1.00 97.50 93 GLN A O 1
ATOM 716 N N . CYS A 1 94 ? -7.062 3.352 3.178 1.00 95.50 94 CYS A N 1
ATOM 717 C CA . CYS A 1 94 ? -6.286 3.176 4.393 1.00 95.50 94 CYS A CA 1
ATOM 718 C C . CYS A 1 94 ? -7.157 3.356 5.626 1.00 95.50 94 CYS A C 1
ATOM 720 O O . CYS A 1 94 ? -8.193 4.022 5.570 1.00 95.50 94 CYS A O 1
ATOM 722 N N . LEU A 1 95 ? -6.690 2.789 6.732 1.00 93.44 95 LEU A N 1
ATOM 723 C CA . LEU A 1 95 ? -7.279 2.988 8.045 1.00 93.44 95 LEU A CA 1
ATOM 724 C C . LEU A 1 95 ? -6.208 3.053 9.131 1.00 93.44 95 LEU A C 1
ATOM 726 O O . LEU A 1 95 ? -5.115 2.498 8.985 1.00 93.44 95 LEU A O 1
ATOM 730 N N . VAL A 1 96 ? -6.562 3.709 10.229 1.00 91.31 96 VAL A N 1
ATOM 731 C CA . VAL A 1 96 ? -5.830 3.721 11.496 1.00 91.31 96 VAL A CA 1
ATOM 732 C C . VAL A 1 96 ? -6.817 3.355 12.596 1.00 91.31 96 VAL A C 1
ATOM 734 O O . VAL A 1 96 ? -7.867 3.990 12.713 1.00 91.31 96 VAL A O 1
ATOM 737 N N . ALA A 1 97 ? -6.495 2.347 13.400 1.00 87.00 97 ALA A N 1
ATOM 738 C CA . ALA A 1 97 ? -7.339 1.905 14.506 1.00 87.00 97 ALA A CA 1
ATOM 739 C C . ALA A 1 97 ? -6.710 2.219 15.872 1.00 87.00 97 ALA A C 1
ATOM 741 O O . ALA A 1 97 ? -5.506 2.427 15.976 1.00 87.00 97 ALA A O 1
ATOM 742 N N . SER A 1 98 ? -7.508 2.252 16.938 1.00 83.44 98 SER A N 1
ATOM 743 C CA . SER A 1 98 ? -6.976 2.178 18.302 1.00 83.44 98 SER A CA 1
ATOM 744 C C . SER A 1 98 ? -6.471 0.757 18.599 1.00 83.44 98 SER A C 1
ATOM 746 O O . SER A 1 98 ? -6.995 -0.202 18.026 1.00 83.44 98 SER A O 1
ATOM 748 N N . PRO A 1 99 ? -5.503 0.570 19.516 1.00 78.81 99 PRO A N 1
ATOM 749 C CA . PRO A 1 99 ? -5.000 -0.761 19.877 1.00 78.81 99 PRO A CA 1
ATOM 750 C C . PRO A 1 99 ? -6.082 -1.717 20.402 1.00 78.81 99 PRO A C 1
ATOM 752 O O . PRO A 1 99 ? -5.967 -2.928 20.245 1.00 78.81 99 PRO A O 1
ATOM 755 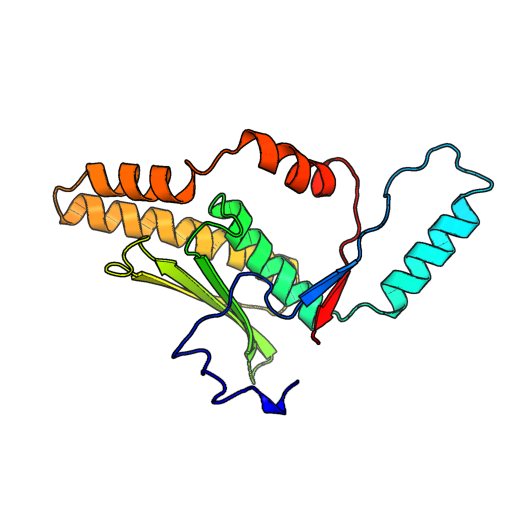N N . ASP A 1 100 ? -7.142 -1.176 21.013 1.00 82.81 100 ASP A N 1
ATOM 756 C CA . ASP A 1 100 ? -8.301 -1.940 21.489 1.00 82.81 100 ASP A CA 1
ATOM 757 C C . ASP A 1 100 ? -9.377 -2.181 20.411 1.00 82.81 100 ASP A C 1
ATOM 759 O O . ASP A 1 100 ? -10.407 -2.791 20.700 1.00 82.81 100 ASP A O 1
ATOM 763 N N . GLY A 1 101 ? -9.168 -1.683 19.187 1.00 81.62 101 GLY A N 1
ATOM 764 C CA . GLY A 1 101 ? -10.065 -1.838 18.041 1.00 81.62 101 GLY A CA 1
ATOM 765 C C . GLY A 1 101 ? -11.384 -1.064 18.128 1.00 81.62 101 GLY A C 1
ATOM 766 O O . GLY A 1 101 ? -12.193 -1.146 17.208 1.00 81.62 101 GLY A O 1
ATOM 767 N N . LYS A 1 102 ? -11.637 -0.298 19.198 1.00 84.56 102 LYS A N 1
ATOM 768 C CA . LYS A 1 102 ? -12.923 0.403 19.390 1.00 84.56 102 LYS A CA 1
ATOM 769 C C .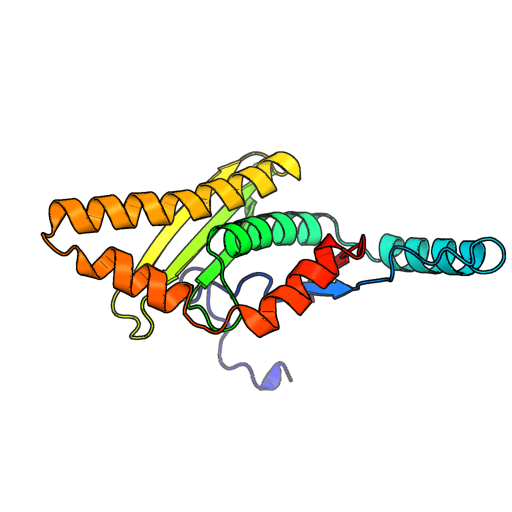 LYS A 1 102 ? -13.084 1.637 18.518 1.00 84.56 102 LYS A C 1
ATOM 771 O O . LYS A 1 102 ? -14.197 2.135 18.357 1.00 84.56 102 LYS A O 1
ATOM 776 N N . ARG A 1 103 ? -11.980 2.182 18.015 1.00 83.69 103 ARG A N 1
ATOM 777 C CA . ARG A 1 103 ? -11.974 3.361 17.155 1.00 83.69 103 ARG A CA 1
ATOM 778 C C . ARG A 1 103 ? -11.238 3.024 15.881 1.00 83.69 103 ARG A C 1
ATOM 780 O O . ARG A 1 103 ? -10.120 2.530 15.933 1.00 83.69 103 ARG A O 1
ATOM 787 N N . VAL A 1 104 ? -11.860 3.348 14.758 1.00 86.69 104 VAL A N 1
ATOM 788 C CA . VAL A 1 104 ? -11.273 3.197 13.433 1.00 86.69 104 VAL A CA 1
ATOM 789 C C . VAL A 1 104 ? -11.501 4.495 12.681 1.00 86.69 104 VAL A C 1
ATOM 791 O O . VAL A 1 104 ? -12.616 5.014 12.625 1.00 86.69 104 VAL A O 1
ATOM 794 N N . LEU A 1 105 ? -10.426 5.047 12.139 1.00 90.25 105 LEU A N 1
ATOM 795 C CA . LEU A 1 105 ? -10.465 6.149 11.198 1.00 90.25 105 LEU A CA 1
ATOM 796 C C . LEU A 1 105 ? -10.096 5.593 9.836 1.00 90.25 105 LEU A C 1
ATOM 798 O O . LEU A 1 105 ? -9.057 4.961 9.699 1.00 90.25 105 LEU A O 1
ATOM 802 N N . GLU A 1 106 ? -10.910 5.878 8.830 1.00 91.81 106 GLU A N 1
ATOM 803 C CA . GLU A 1 106 ? -10.659 5.448 7.457 1.00 91.81 106 GLU A CA 1
ATOM 804 C C . GLU A 1 106 ? -10.498 6.659 6.551 1.00 91.81 106 GLU A C 1
ATOM 806 O O . GLU A 1 106 ? -11.170 7.685 6.722 1.00 91.81 106 GLU A O 1
ATOM 811 N N . THR A 1 107 ? -9.620 6.564 5.560 1.00 93.44 107 THR A N 1
ATOM 812 C CA . THR A 1 107 ? -9.548 7.548 4.481 1.00 93.44 107 THR A CA 1
ATOM 813 C C . THR A 1 107 ? -9.273 6.862 3.151 1.00 93.44 107 THR A C 1
ATOM 815 O O . THR A 1 107 ? -8.616 5.822 3.086 1.00 93.44 107 THR A O 1
ATOM 818 N N . SER A 1 108 ? -9.763 7.466 2.073 1.00 96.00 108 SER A N 1
ATOM 819 C CA . SER A 1 108 ? -9.471 7.022 0.717 1.00 96.00 108 SER A CA 1
ATOM 820 C C . SER A 1 108 ? -9.028 8.181 -0.163 1.00 96.00 108 SER A C 1
ATOM 822 O O . SER A 1 108 ? -9.326 9.348 0.119 1.00 96.00 108 SER A O 1
ATOM 824 N N . ARG A 1 109 ? -8.279 7.866 -1.217 1.00 98.00 109 ARG A N 1
ATOM 825 C CA . ARG A 1 109 ? -7.879 8.792 -2.279 1.00 98.00 109 ARG A CA 1
ATOM 826 C C . ARG A 1 109 ? -7.995 8.104 -3.625 1.00 98.00 109 ARG A C 1
ATOM 828 O O . ARG A 1 109 ? -7.758 6.905 -3.732 1.00 98.00 109 ARG A O 1
ATOM 835 N N . ARG A 1 110 ? -8.293 8.891 -4.653 1.00 98.12 110 ARG A N 1
ATOM 836 C CA . ARG A 1 110 ? -8.237 8.466 -6.049 1.00 98.12 110 ARG A CA 1
ATOM 837 C C . ARG A 1 110 ? -7.429 9.477 -6.847 1.00 98.12 110 ARG A C 1
ATOM 839 O O . ARG A 1 110 ? -7.594 10.678 -6.643 1.00 98.12 110 ARG A O 1
ATOM 846 N N . GLY A 1 111 ? -6.567 9.011 -7.738 1.00 98.00 111 GLY A N 1
ATOM 847 C CA . GLY A 1 111 ? -5.739 9.890 -8.558 1.00 98.00 111 GLY A CA 1
ATOM 848 C C . GLY A 1 111 ? -4.995 9.142 -9.650 1.00 98.00 111 GLY A C 1
ATOM 849 O O . GLY A 1 111 ? -5.197 7.947 -9.846 1.00 98.00 111 GLY A O 1
ATOM 850 N N . LEU A 1 112 ? -4.170 9.861 -10.408 1.00 98.38 112 LEU A N 1
ATOM 851 C CA . LEU A 1 112 ? -3.443 9.274 -11.533 1.00 98.38 112 LEU A CA 1
ATOM 852 C C . LEU A 1 112 ? -2.538 8.132 -11.060 1.00 98.38 112 LEU A C 1
ATOM 854 O O . LEU A 1 112 ? -1.860 8.247 -10.037 1.00 98.38 112 LEU A O 1
ATOM 858 N N . TYR A 1 113 ? -2.507 7.046 -11.831 1.00 97.31 113 TYR A N 1
ATOM 859 C CA . TYR A 1 113 ? -1.642 5.899 -11.568 1.00 97.31 113 TYR A CA 1
ATOM 860 C C . TYR A 1 113 ? -0.226 6.167 -12.095 1.00 97.31 113 TYR A C 1
ATOM 862 O O . TYR A 1 113 ? 0.225 5.597 -13.087 1.00 97.31 113 TYR A O 1
ATOM 870 N N . ALA A 1 114 ? 0.441 7.118 -11.450 1.00 97.00 114 ALA A N 1
ATOM 871 C CA . ALA A 1 114 ? 1.796 7.560 -11.743 1.00 97.00 114 ALA A CA 1
ATOM 872 C C . ALA A 1 114 ? 2.533 7.816 -10.425 1.00 97.00 114 ALA A C 1
ATOM 874 O O . ALA A 1 114 ? 1.911 8.222 -9.442 1.00 97.00 114 ALA A O 1
ATOM 875 N N . LEU A 1 115 ? 3.851 7.592 -10.407 1.00 94.56 115 LEU A N 1
ATOM 876 C CA . LEU A 1 115 ? 4.658 7.603 -9.182 1.00 94.56 115 LEU A CA 1
ATOM 877 C C . LEU A 1 115 ? 4.437 8.856 -8.331 1.00 94.56 115 LEU A C 1
ATOM 879 O O . LEU A 1 115 ? 4.058 8.742 -7.167 1.00 94.56 115 LEU A O 1
ATOM 883 N N . ASP A 1 116 ? 4.638 10.038 -8.912 1.00 97.12 116 ASP A N 1
ATOM 884 C CA . ASP A 1 116 ? 4.574 11.301 -8.173 1.00 97.12 116 ASP A CA 1
ATOM 885 C C . ASP A 1 116 ? 3.178 11.546 -7.593 1.00 97.12 116 ASP A C 1
ATOM 887 O O . ASP A 1 116 ? 3.037 11.927 -6.428 1.00 97.12 116 ASP A O 1
ATOM 891 N N . ASN A 1 117 ? 2.132 11.253 -8.373 1.00 98.19 117 ASN A N 1
ATOM 892 C CA . ASN A 1 117 ? 0.745 11.359 -7.928 1.00 98.19 117 ASN A CA 1
ATOM 893 C C . ASN A 1 117 ? 0.446 10.382 -6.792 1.00 98.19 117 ASN A C 1
ATOM 895 O O . ASN A 1 117 ? -0.144 10.772 -5.787 1.00 98.19 117 ASN A O 1
ATOM 899 N N . MET A 1 118 ? 0.875 9.130 -6.919 1.00 98.12 118 MET A N 1
ATOM 900 C CA . MET A 1 118 ? 0.628 8.088 -5.928 1.00 98.12 118 MET A CA 1
ATOM 901 C C . MET A 1 118 ? 1.396 8.345 -4.624 1.00 98.12 118 MET A C 1
ATOM 903 O O . MET A 1 118 ? 0.836 8.181 -3.539 1.00 98.12 118 MET A O 1
ATOM 907 N N . VAL A 1 119 ? 2.641 8.819 -4.693 1.00 97.94 119 VAL A N 1
ATOM 908 C CA . VAL A 1 119 ? 3.410 9.246 -3.512 1.00 97.94 119 VAL A CA 1
ATOM 909 C C . VAL A 1 119 ? 2.746 10.451 -2.843 1.00 97.94 119 VAL A C 1
ATOM 911 O O . VAL A 1 119 ? 2.576 10.456 -1.621 1.00 97.94 119 VAL A O 1
ATOM 914 N N . ALA A 1 120 ? 2.324 11.455 -3.618 1.00 98.06 120 ALA A N 1
ATOM 915 C CA . ALA A 1 120 ? 1.615 12.618 -3.087 1.00 98.06 120 ALA A CA 1
ATOM 916 C C . ALA A 1 120 ? 0.284 12.228 -2.424 1.00 98.06 120 ALA A C 1
ATOM 918 O O . ALA A 1 120 ? -0.008 12.704 -1.328 1.00 98.06 120 ALA A O 1
ATOM 919 N N . MET A 1 121 ? -0.481 11.317 -3.033 1.00 97.81 121 MET A N 1
ATOM 920 C CA . MET A 1 121 ? -1.716 10.766 -2.465 1.00 97.81 121 MET A CA 1
ATOM 921 C C . MET A 1 121 ? -1.474 10.054 -1.134 1.00 97.81 121 MET A C 1
ATOM 923 O O . MET A 1 121 ? -2.244 10.260 -0.199 1.00 97.81 121 MET A O 1
ATOM 927 N N . GLY A 1 122 ? -0.413 9.248 -1.025 1.00 97.31 122 GLY A N 1
ATOM 928 C CA . GLY A 1 122 ? -0.053 8.581 0.229 1.00 97.31 122 GLY A CA 1
ATOM 929 C C . GLY A 1 122 ? 0.224 9.586 1.349 1.00 97.31 122 GLY A C 1
ATOM 930 O O . GLY A 1 122 ? -0.339 9.479 2.440 1.00 97.31 122 GLY A O 1
ATOM 931 N N . LYS A 1 123 ? 1.014 10.627 1.052 1.00 96.50 123 LYS A N 1
ATOM 932 C CA . LYS A 1 123 ? 1.290 11.719 2.001 1.00 96.50 123 LYS A CA 1
ATOM 933 C C . LYS A 1 123 ? 0.027 12.487 2.386 1.00 96.50 123 LYS A C 1
ATOM 935 O O . LYS A 1 123 ? -0.167 12.819 3.553 1.00 96.50 123 LYS A O 1
ATOM 940 N N . ASP A 1 124 ? -0.834 12.784 1.418 1.00 97.31 124 ASP A N 1
ATOM 941 C CA . ASP A 1 124 ? -2.083 13.503 1.665 1.00 97.31 124 ASP A CA 1
ATOM 942 C C . ASP A 1 124 ? -3.063 12.689 2.524 1.00 97.31 124 ASP A C 1
ATOM 944 O O . ASP A 1 124 ? -3.644 13.218 3.474 1.00 97.31 124 ASP A O 1
ATOM 948 N N . ALA A 1 125 ? -3.189 11.387 2.262 1.00 95.69 125 ALA A N 1
ATOM 949 C CA . ALA A 1 125 ? -3.987 10.484 3.085 1.00 95.69 125 ALA A CA 1
ATOM 950 C C . ALA A 1 125 ? -3.488 10.463 4.540 1.00 95.69 125 ALA A C 1
ATOM 952 O O . ALA A 1 125 ? -4.292 10.615 5.460 1.00 95.69 125 ALA A O 1
ATOM 953 N N . GLY A 1 126 ? -2.166 10.391 4.749 1.00 92.12 126 GLY A N 1
ATOM 954 C CA . GLY A 1 126 ? -1.543 10.487 6.074 1.00 92.12 126 GLY A CA 1
ATOM 955 C C . GLY A 1 126 ? -1.894 11.787 6.802 1.00 92.12 126 GLY A C 1
ATOM 956 O O . GLY A 1 126 ? -2.358 11.767 7.942 1.00 92.12 126 GLY A O 1
ATOM 957 N N . LYS A 1 127 ? -1.769 12.931 6.119 1.00 90.88 127 LYS A N 1
ATOM 958 C CA . LYS A 1 127 ? -2.153 14.246 6.667 1.00 90.88 127 LYS A CA 1
ATOM 959 C C . LYS A 1 127 ? -3.641 14.338 7.010 1.00 90.88 127 LYS A C 1
ATOM 961 O O . LYS A 1 127 ? -3.999 14.964 8.009 1.00 90.88 127 LYS A O 1
ATOM 966 N N . GLY A 1 128 ? -4.495 13.691 6.219 1.00 86.56 128 GLY A N 1
ATOM 967 C CA . GLY A 1 128 ? -5.936 13.626 6.454 1.00 86.56 128 GLY A CA 1
ATOM 968 C C . GLY A 1 128 ? -6.308 13.017 7.810 1.00 86.56 128 GLY A C 1
ATOM 969 O O . GLY A 1 128 ? -7.310 13.427 8.397 1.00 86.56 128 GLY A O 1
ATOM 970 N N . TYR A 1 129 ? -5.498 12.103 8.355 1.00 85.00 129 TYR A N 1
ATOM 971 C CA . TYR A 1 129 ? -5.724 11.560 9.700 1.00 85.00 129 TYR A CA 1
ATOM 972 C C . TYR A 1 129 ? -5.522 12.599 10.792 1.00 85.00 129 TYR A C 1
ATOM 974 O O . TYR A 1 129 ? -6.375 12.720 11.668 1.00 85.00 129 TYR A O 1
ATOM 982 N N . PHE A 1 130 ? -4.449 13.389 10.721 1.00 79.69 130 PHE A N 1
ATOM 983 C CA . PHE A 1 130 ? -4.210 14.456 11.694 1.00 79.69 130 PHE A CA 1
ATOM 984 C C . PHE A 1 130 ? -5.331 15.501 11.666 1.00 79.69 130 PHE A C 1
ATOM 986 O O . PHE A 1 130 ? -5.772 15.957 12.715 1.00 79.69 130 PHE A O 1
ATOM 993 N N . GLN A 1 131 ? -5.860 15.819 10.481 1.00 79.50 131 GLN A N 1
ATOM 994 C CA . GLN A 1 131 ? -7.009 16.719 10.343 1.00 79.50 131 GLN A CA 1
ATOM 995 C C . GLN A 1 131 ? -8.287 16.127 10.953 1.00 79.50 131 GLN A C 1
ATOM 997 O O . GLN A 1 131 ? -8.998 16.818 11.680 1.00 79.50 131 GLN A O 1
ATOM 1002 N N . LYS A 1 132 ? -8.576 14.842 10.699 1.00 78.25 132 LYS A N 1
ATOM 1003 C CA . LYS A 1 132 ? -9.727 14.156 11.308 1.00 78.25 132 LYS A CA 1
ATOM 1004 C C . LYS A 1 132 ? -9.606 14.076 12.829 1.00 78.25 132 LYS A C 1
ATOM 1006 O O . LYS A 1 132 ? -10.593 14.311 13.516 1.00 78.25 132 LYS A O 1
ATOM 1011 N N . LEU A 1 133 ? -8.414 13.794 13.353 1.00 73.75 133 LEU A N 1
ATOM 1012 C CA . LEU A 1 133 ? -8.155 13.771 14.793 1.00 73.75 133 LEU A CA 1
ATOM 1013 C C . LEU A 1 133 ? -8.378 15.150 15.433 1.00 73.75 133 LEU A C 1
ATOM 1015 O O . LEU A 1 133 ? -9.077 15.227 16.441 1.00 73.75 133 LEU A O 1
ATOM 1019 N N . ALA A 1 134 ? -7.890 16.227 14.810 1.00 69.62 134 ALA A N 1
ATOM 1020 C CA . ALA A 1 134 ? -8.112 17.601 15.271 1.00 69.62 134 ALA A CA 1
ATOM 1021 C C . ALA A 1 134 ? -9.600 18.021 15.237 1.00 69.62 134 ALA A C 1
ATOM 1023 O O . ALA A 1 134 ? -10.087 18.757 16.099 1.00 69.62 134 ALA A O 1
ATOM 1024 N N . LEU A 1 135 ? -10.364 17.539 14.253 1.00 65.94 135 LEU A N 1
ATOM 1025 C CA . LEU A 1 135 ? -11.814 17.756 14.203 1.00 65.94 135 LEU A CA 1
ATOM 1026 C C . LEU A 1 135 ? -12.542 16.998 15.324 1.00 65.94 135 LEU A C 1
ATOM 1028 O O . LEU A 1 135 ? -13.434 17.546 15.966 1.00 65.94 135 LEU A O 1
ATOM 1032 N N . VAL A 1 136 ? -12.149 15.755 15.608 1.00 64.38 136 VAL A N 1
ATOM 1033 C CA . VAL A 1 136 ? -12.761 14.968 16.691 1.00 64.38 136 VAL A CA 1
ATOM 1034 C C . VAL A 1 136 ? -12.429 15.558 18.065 1.00 64.38 136 VAL A C 1
ATOM 1036 O O . VAL A 1 136 ? -13.308 15.620 18.927 1.00 64.38 136 VAL A O 1
ATOM 1039 N N . SER A 1 137 ? -11.199 16.037 18.277 1.00 59.22 137 SER A N 1
ATOM 1040 C CA . SER A 1 137 ? -10.799 16.658 19.546 1.00 59.22 137 SER A CA 1
ATOM 1041 C C . SER A 1 137 ? -11.530 17.981 19.805 1.00 59.22 137 SER A C 1
ATOM 1043 O O . SER A 1 137 ? -11.948 18.227 20.939 1.00 59.22 137 SER A O 1
ATOM 1045 N N . SER A 1 138 ? -11.759 18.787 18.761 1.00 57.41 138 SER A N 1
ATOM 1046 C CA . SER A 1 138 ? -12.479 20.065 18.860 1.00 57.41 138 SER A CA 1
ATOM 1047 C C . SER A 1 138 ? -13.990 19.917 19.073 1.00 57.41 138 SER A C 1
ATOM 1049 O O . SER A 1 138 ? -14.577 20.722 19.793 1.00 57.41 138 SER A O 1
ATOM 1051 N N . ILE A 1 139 ? -14.623 18.879 18.517 1.00 56.84 139 ILE A N 1
ATOM 1052 C CA . ILE A 1 139 ? -16.063 18.621 18.708 1.00 56.84 139 ILE A CA 1
ATOM 1053 C C . ILE A 1 139 ? -16.342 17.948 20.066 1.00 56.84 139 ILE A C 1
ATOM 1055 O O . ILE A 1 139 ? -17.406 18.148 20.650 1.00 56.84 139 ILE A O 1
ATOM 1059 N N . GLY A 1 140 ? -15.399 17.152 20.583 1.00 50.66 140 GLY A N 1
ATOM 1060 C CA . GLY A 1 140 ? -15.623 16.275 21.739 1.00 50.66 140 GLY A CA 1
ATOM 1061 C C . GLY A 1 140 ? -15.140 16.773 23.105 1.00 50.66 140 GLY A C 1
ATOM 1062 O O . GLY A 1 140 ? -15.350 16.064 24.084 1.00 50.66 140 GLY A O 1
ATOM 1063 N N . ASN A 1 141 ? -14.473 17.931 23.204 1.00 41.09 141 ASN A N 1
ATOM 1064 C CA . ASN A 1 141 ? -13.789 18.372 24.435 1.00 41.09 141 ASN A CA 1
ATOM 1065 C C . ASN A 1 141 ? -12.856 17.279 25.014 1.00 41.09 141 ASN A C 1
ATOM 1067 O O . ASN A 1 141 ? -12.823 17.021 26.216 1.00 41.09 141 ASN A O 1
ATOM 1071 N N . LEU A 1 142 ? -12.124 16.591 24.128 1.00 49.19 142 LEU A N 1
ATOM 1072 C CA . LEU A 1 142 ? -11.225 15.478 24.456 1.00 49.19 142 LEU A CA 1
ATOM 1073 C C . LEU A 1 142 ? -9.796 15.782 23.961 1.00 49.19 142 LEU A C 1
ATOM 1075 O O . LEU A 1 142 ? -9.312 15.132 23.033 1.00 49.19 142 LEU A O 1
ATOM 1079 N N . PRO A 1 143 ? -9.092 16.760 24.560 1.00 48.66 143 PRO A N 1
ATOM 1080 C CA . PRO A 1 143 ? -7.730 17.131 24.157 1.00 48.66 143 PRO A CA 1
ATOM 1081 C C . PRO A 1 143 ? -6.729 15.967 24.282 1.00 48.66 143 PRO A C 1
ATOM 1083 O O . PRO A 1 143 ? -5.785 15.874 23.504 1.00 48.66 143 PRO A O 1
ATOM 1086 N N . HIS A 1 144 ? -6.984 15.013 25.183 1.00 47.72 144 HIS A N 1
ATOM 1087 C CA . HIS A 1 144 ? -6.149 13.822 25.371 1.00 47.72 144 HIS A CA 1
ATOM 1088 C C . HIS A 1 144 ? -6.183 12.838 24.190 1.00 47.72 144 HIS A C 1
ATOM 1090 O O . HIS A 1 144 ? -5.319 11.973 24.109 1.00 47.72 144 HIS A O 1
ATOM 1096 N N . LEU A 1 145 ? -7.148 12.943 23.263 1.00 48.06 145 LEU A N 1
ATOM 1097 C CA . LEU A 1 145 ? -7.248 12.017 22.128 1.00 48.06 145 LEU A CA 1
ATOM 1098 C C . LEU A 1 145 ? -6.141 12.225 21.093 1.00 48.06 145 LEU A C 1
ATOM 1100 O O . LEU A 1 145 ? -5.629 11.244 20.562 1.00 48.06 145 LEU A O 1
ATOM 1104 N N . GLU A 1 146 ? -5.777 13.475 20.793 1.00 51.47 146 GLU A N 1
ATOM 1105 C CA . GLU A 1 146 ? -4.663 13.746 19.878 1.00 51.47 146 GLU A CA 1
ATOM 1106 C C . GLU A 1 146 ? -3.348 13.246 20.465 1.00 51.47 146 GLU A C 1
ATOM 1108 O O . GLU A 1 146 ? -2.550 12.655 19.747 1.00 51.47 146 GLU A O 1
ATOM 1113 N N . GLU A 1 147 ? -3.145 13.446 21.766 1.00 51.50 147 GLU A N 1
ATOM 1114 C CA . GLU A 1 147 ? -1.938 13.029 22.476 1.00 51.50 147 GLU A CA 1
ATOM 1115 C C . GLU A 1 147 ? -1.868 11.507 22.622 1.00 51.50 147 GLU A C 1
ATOM 1117 O O . GLU A 1 147 ? -0.806 10.934 22.422 1.00 51.50 147 GLU A O 1
ATOM 1122 N N . GLN A 1 148 ? -2.995 10.836 22.875 1.00 49.72 148 GLN A N 1
ATOM 1123 C CA . GLN A 1 148 ? -3.069 9.383 22.994 1.00 49.72 148 GLN A CA 1
ATOM 1124 C C . GLN A 1 148 ? -2.924 8.684 21.637 1.00 49.72 148 GLN A C 1
ATOM 1126 O O . GLN A 1 148 ? -2.150 7.744 21.542 1.00 49.72 148 GLN A O 1
ATOM 1131 N N . PHE A 1 149 ? -3.559 9.167 20.561 1.00 55.69 149 PHE A N 1
ATOM 1132 C CA . PHE A 1 149 ? -3.309 8.625 19.216 1.00 55.69 149 PHE A CA 1
ATOM 1133 C C . PHE A 1 149 ? -1.892 8.944 18.728 1.00 55.69 149 PHE A C 1
ATOM 1135 O O . PHE A 1 149 ? -1.251 8.078 18.141 1.00 55.69 149 PHE A O 1
ATOM 1142 N N . ARG A 1 150 ? -1.361 10.150 18.988 1.00 54.97 150 ARG A N 1
ATOM 1143 C CA . ARG A 1 150 ? 0.036 10.476 18.657 1.00 54.97 150 ARG A CA 1
ATOM 1144 C C . ARG A 1 150 ? 1.004 9.623 19.462 1.00 54.97 150 ARG A C 1
ATOM 1146 O O . ARG A 1 150 ? 1.898 9.061 18.857 1.00 54.97 150 ARG A O 1
ATOM 1153 N N . HIS A 1 151 ? 0.840 9.468 20.773 1.00 52.25 151 HIS A N 1
ATOM 1154 C CA . HIS A 1 151 ? 1.698 8.589 21.567 1.00 52.25 151 HIS A CA 1
ATOM 1155 C C . HIS A 1 151 ? 1.496 7.115 21.209 1.00 52.25 151 HIS A C 1
ATOM 1157 O O . HIS A 1 151 ? 2.468 6.392 21.140 1.00 52.25 151 HIS A O 1
ATOM 1163 N N . GLU A 1 152 ? 0.301 6.623 20.917 1.00 46.28 152 GLU A N 1
ATOM 1164 C CA . GLU A 1 152 ? 0.125 5.201 20.578 1.00 46.28 152 GLU A CA 1
ATOM 1165 C C . GLU A 1 152 ? 0.643 4.863 19.168 1.00 46.28 152 GLU A C 1
ATOM 1167 O O . GLU A 1 152 ? 1.107 3.746 18.942 1.00 46.28 152 GLU A O 1
ATOM 1172 N N . ILE A 1 153 ? 0.643 5.828 18.240 1.00 49.47 153 ILE A N 1
ATOM 1173 C CA . ILE A 1 153 ? 1.270 5.684 16.917 1.00 49.47 153 ILE A CA 1
ATOM 1174 C C . ILE A 1 153 ? 2.797 5.900 16.996 1.00 49.47 153 ILE A C 1
ATOM 1176 O O . ILE A 1 153 ? 3.542 5.124 16.405 1.00 49.47 153 ILE A O 1
ATOM 1180 N N . ILE A 1 154 ? 3.274 6.899 17.753 1.00 43.44 154 ILE A N 1
ATOM 1181 C CA . ILE A 1 154 ? 4.681 7.365 17.768 1.00 43.44 154 ILE A CA 1
ATOM 1182 C C . ILE A 1 154 ? 5.514 6.747 18.915 1.00 43.44 154 ILE A C 1
ATOM 1184 O O . ILE A 1 154 ? 6.728 6.606 18.795 1.00 43.44 154 ILE A O 1
ATOM 1188 N N . ALA A 1 155 ? 4.920 6.346 20.045 1.00 34.03 155 ALA A N 1
ATOM 1189 C CA . ALA A 1 155 ? 5.656 5.916 21.249 1.00 34.03 155 ALA A CA 1
ATOM 1190 C C . ALA A 1 155 ? 6.201 4.481 21.189 1.00 34.03 155 ALA A C 1
ATOM 1192 O O . ALA A 1 155 ? 6.666 3.965 22.208 1.00 34.03 155 ALA A O 1
ATOM 1193 N N . PHE A 1 156 ? 6.223 3.839 20.020 1.00 37.03 156 PHE A N 1
ATOM 1194 C CA . PHE A 1 156 ? 6.879 2.544 19.859 1.00 37.03 156 PHE A CA 1
ATOM 1195 C C . PHE A 1 156 ? 8.322 2.703 19.336 1.00 37.03 156 PHE A C 1
ATOM 1197 O O . PHE A 1 156 ? 8.623 2.393 18.190 1.00 37.03 156 PHE A O 1
ATOM 1204 N N . ASP A 1 157 ? 9.194 3.204 20.221 1.00 35.41 157 ASP A N 1
ATOM 1205 C CA . ASP A 1 157 ? 10.667 3.309 20.142 1.00 35.41 157 ASP A CA 1
ATOM 1206 C C . ASP A 1 157 ? 11.280 3.612 18.752 1.00 35.41 157 ASP A C 1
ATOM 1208 O O . ASP A 1 157 ? 11.711 2.737 17.992 1.00 35.41 157 ASP A O 1
ATOM 1212 N N . SER A 1 158 ? 11.409 4.909 18.469 1.00 37.94 158 SER A N 1
ATOM 1213 C CA . SER A 1 158 ? 12.038 5.488 17.277 1.00 37.94 158 SER A CA 1
ATOM 1214 C C . SER A 1 158 ? 13.564 5.298 17.191 1.00 37.94 158 SER A C 1
ATOM 1216 O O . SER A 1 158 ? 14.163 5.603 16.151 1.00 37.94 158 SER A O 1
ATOM 1218 N N . SER A 1 159 ? 14.227 4.765 18.227 1.00 33.69 159 SER A N 1
ATOM 1219 C CA . SER A 1 159 ? 15.693 4.637 18.257 1.00 33.69 159 SER A CA 1
ATOM 1220 C C . SER A 1 159 ? 16.227 3.464 17.418 1.00 33.69 159 SER A C 1
ATOM 1222 O O . SER A 1 159 ? 17.295 3.576 16.812 1.00 33.69 159 SER A O 1
ATOM 1224 N N . LEU A 1 160 ? 15.450 2.385 17.271 1.00 33.31 160 LEU A N 1
ATOM 1225 C CA . LEU A 1 160 ? 15.761 1.258 16.377 1.00 33.31 160 LEU A CA 1
ATOM 1226 C C . LEU A 1 160 ? 15.299 1.508 14.927 1.00 33.31 160 LEU A C 1
ATOM 1228 O O . LEU A 1 160 ? 15.925 1.022 13.984 1.00 33.31 160 LEU A O 1
ATOM 1232 N N . TYR A 1 161 ? 14.248 2.314 14.727 1.00 34.69 161 TYR A N 1
ATOM 1233 C CA . TYR A 1 161 ? 13.674 2.610 13.404 1.00 34.69 161 TYR A CA 1
ATOM 1234 C C . TYR A 1 161 ? 14.494 3.587 12.574 1.00 34.69 161 TYR A C 1
ATOM 1236 O O . TYR A 1 161 ? 14.560 3.455 11.346 1.00 34.69 161 TYR A O 1
ATOM 1244 N N . ARG A 1 162 ? 15.195 4.514 13.237 1.00 31.20 162 ARG A N 1
ATOM 1245 C CA . ARG A 1 162 ? 16.139 5.392 12.553 1.00 31.20 162 ARG A CA 1
ATOM 1246 C C . ARG A 1 162 ? 17.179 4.570 11.803 1.00 31.20 162 ARG A C 1
ATOM 1248 O O . ARG A 1 162 ? 17.528 4.963 10.709 1.00 31.20 162 ARG A O 1
ATOM 1255 N N . VAL A 1 163 ? 17.582 3.389 12.272 1.00 30.91 163 VAL A N 1
ATOM 1256 C CA . VAL A 1 163 ? 18.517 2.533 11.525 1.00 30.91 163 VAL A CA 1
ATOM 1257 C C . VAL A 1 163 ? 17.886 1.972 10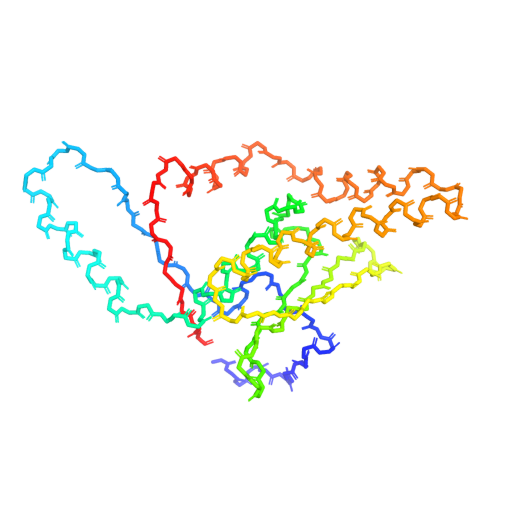.245 1.00 30.91 163 VAL A C 1
ATOM 1259 O O . VAL A 1 163 ? 18.559 1.971 9.228 1.00 30.91 163 VAL A O 1
ATOM 1262 N N . PHE A 1 164 ? 16.606 1.581 10.222 1.00 29.36 164 PHE A N 1
ATOM 1263 C CA . PHE A 1 164 ? 15.990 0.937 9.046 1.00 29.36 164 PHE A CA 1
ATOM 1264 C C . PHE A 1 164 ? 15.530 1.931 7.962 1.00 29.36 164 PHE A C 1
ATOM 1266 O O . PHE A 1 164 ? 15.757 1.697 6.777 1.00 29.36 164 PHE A O 1
ATOM 1273 N N . LEU A 1 165 ? 14.941 3.072 8.345 1.00 30.50 165 LEU A N 1
ATOM 1274 C CA . LEU A 1 165 ? 14.562 4.136 7.398 1.00 30.50 165 LEU A CA 1
ATOM 1275 C C . LEU A 1 165 ? 15.775 4.959 6.943 1.00 30.50 165 LEU A C 1
ATOM 1277 O O . LEU A 1 165 ? 15.875 5.307 5.767 1.00 30.50 165 LEU A O 1
ATOM 1281 N N . THR A 1 166 ? 16.759 5.177 7.821 1.00 30.20 166 THR A N 1
ATOM 1282 C CA . THR A 1 166 ? 18.038 5.775 7.413 1.00 30.20 166 THR A CA 1
ATOM 1283 C C . THR A 1 166 ? 18.860 4.801 6.565 1.00 30.20 166 THR A C 1
ATOM 1285 O O . THR A 1 166 ? 19.564 5.253 5.676 1.00 30.20 166 THR A O 1
ATOM 1288 N N . PHE A 1 167 ? 18.732 3.477 6.714 1.00 28.28 167 PHE A N 1
ATOM 1289 C CA . PHE A 1 167 ? 19.363 2.536 5.771 1.00 28.28 167 PHE A CA 1
ATOM 1290 C C . PHE A 1 167 ? 18.796 2.628 4.350 1.00 28.28 167 PHE A C 1
ATOM 1292 O O . PHE A 1 167 ? 19.507 2.306 3.408 1.00 28.28 167 PHE A O 1
ATOM 1299 N N . VAL A 1 168 ? 17.547 3.065 4.180 1.00 35.78 168 VAL A N 1
ATOM 1300 C CA . VAL A 1 168 ? 16.930 3.264 2.856 1.00 35.78 168 VAL A CA 1
ATOM 1301 C C . VAL A 1 168 ? 17.176 4.681 2.315 1.00 35.78 168 VAL A C 1
ATOM 1303 O O . VAL A 1 168 ? 17.160 4.874 1.106 1.00 35.78 168 VAL A O 1
ATOM 1306 N N . SER A 1 169 ? 17.430 5.666 3.190 1.00 29.86 169 SER A N 1
ATOM 1307 C CA . SER A 1 169 ? 17.654 7.072 2.807 1.00 29.86 169 SER A CA 1
ATOM 1308 C C . SER A 1 169 ? 19.126 7.526 2.782 1.00 29.86 169 SER A C 1
ATOM 1310 O O . SER A 1 169 ? 19.424 8.479 2.073 1.00 29.86 169 SER A O 1
ATOM 1312 N N . LEU A 1 170 ? 20.042 6.912 3.548 1.00 26.64 170 LEU A N 1
ATOM 1313 C CA . LEU A 1 170 ? 21.495 7.200 3.539 1.00 26.64 170 LEU A CA 1
ATOM 1314 C C . LEU A 1 170 ? 22.299 6.186 2.721 1.00 26.64 170 LEU A C 1
ATOM 1316 O O . LEU A 1 170 ? 23.427 6.469 2.323 1.00 26.64 170 LEU A O 1
ATOM 1320 N N . CYS A 1 171 ? 21.746 5.006 2.458 1.00 26.50 171 CYS A N 1
ATOM 1321 C CA . CYS A 1 171 ? 22.189 4.182 1.348 1.00 26.50 171 CYS A CA 1
ATOM 1322 C C . CYS A 1 171 ? 21.103 4.344 0.285 1.00 26.50 171 CYS A C 1
ATOM 1324 O O . CYS A 1 171 ? 19.986 3.934 0.548 1.00 26.50 171 CYS A O 1
ATOM 1326 N N . ASP A 1 172 ? 21.400 4.982 -0.851 1.00 35.72 172 ASP A N 1
ATOM 1327 C CA . ASP A 1 172 ? 20.648 5.012 -2.128 1.00 35.72 172 ASP A CA 1
ATOM 1328 C C . ASP A 1 172 ? 20.123 3.607 -2.592 1.00 35.72 172 ASP A C 1
ATOM 1330 O O . ASP A 1 172 ? 20.480 3.075 -3.647 1.00 35.72 172 ASP A O 1
ATOM 1334 N N . VAL A 1 173 ? 19.350 2.908 -1.761 1.00 37.28 173 VAL A N 1
ATOM 1335 C CA . VAL A 1 173 ? 18.899 1.528 -1.949 1.00 37.28 173 VAL A CA 1
ATOM 1336 C C . VAL A 1 173 ? 17.758 1.536 -2.954 1.00 37.28 173 VAL A C 1
ATOM 1338 O O . VAL A 1 173 ? 16.660 2.008 -2.663 1.00 37.28 173 VAL A O 1
ATOM 1341 N N . THR A 1 174 ? 17.977 0.940 -4.122 1.00 39.44 174 THR A N 1
ATOM 1342 C CA . THR A 1 174 ? 16.879 0.596 -5.025 1.00 39.44 174 THR A CA 1
ATOM 1343 C C . THR A 1 174 ? 16.071 -0.534 -4.384 1.00 39.44 174 THR A C 1
ATOM 1345 O O . THR A 1 174 ? 16.552 -1.663 -4.302 1.00 39.44 174 THR A O 1
ATOM 1348 N N . LEU A 1 175 ? 14.868 -0.225 -3.892 1.00 41.91 175 LEU A N 1
ATOM 1349 C CA . LEU A 1 175 ? 13.869 -1.218 -3.495 1.00 41.91 175 LEU A CA 1
ATOM 1350 C C . LEU A 1 175 ? 12.993 -1.560 -4.697 1.00 41.91 175 LEU A C 1
ATOM 1352 O O . LEU A 1 175 ? 12.328 -0.691 -5.260 1.00 41.91 175 LEU A O 1
ATOM 1356 N N . ILE A 1 176 ? 12.997 -2.835 -5.063 1.00 48.06 176 ILE A N 1
ATOM 1357 C CA . ILE A 1 176 ? 12.224 -3.393 -6.173 1.00 48.06 176 ILE A CA 1
ATOM 1358 C C . ILE A 1 176 ? 11.227 -4.393 -5.589 1.00 48.06 176 ILE A C 1
ATOM 1360 O O . ILE A 1 176 ? 11.631 -5.250 -4.799 1.00 48.06 176 ILE A O 1
ATOM 1364 N N . PHE A 1 177 ? 9.939 -4.241 -5.922 1.00 45.75 177 PHE A N 1
ATOM 1365 C CA . PHE A 1 177 ? 8.837 -4.967 -5.282 1.00 45.75 177 PHE A CA 1
ATOM 1366 C C . PHE A 1 177 ? 8.177 -5.993 -6.218 1.00 45.75 177 PHE A C 1
ATOM 1368 O O . PHE A 1 177 ? 7.918 -5.694 -7.380 1.00 45.75 177 PHE A O 1
ATOM 1375 N N . TYR A 1 178 ? 7.837 -7.168 -5.677 1.00 35.22 178 TYR A N 1
ATOM 1376 C CA . TYR A 1 178 ? 7.091 -8.250 -6.351 1.00 35.22 178 TYR A CA 1
ATOM 1377 C C . TYR A 1 178 ? 5.832 -8.577 -5.593 1.00 35.22 178 TYR A C 1
ATOM 1379 O O . TYR A 1 178 ? 5.911 -8.677 -4.377 1.00 35.22 178 TYR A O 1
ATOM 1387 N N . PHE A 1 179 ? 4.730 -8.848 -6.281 1.00 31.53 179 PHE A N 1
ATOM 1388 C CA . PHE A 1 179 ? 3.609 -9.563 -5.677 1.00 31.53 179 PHE A CA 1
ATOM 1389 C C . PHE A 1 179 ? 3.875 -11.075 -5.760 1.00 31.53 179 PHE A C 1
ATOM 1391 O O . PHE A 1 179 ? 4.286 -11.551 -6.820 1.00 31.53 179 PHE A O 1
ATOM 1398 N N . VAL A 1 180 ? 3.664 -11.808 -4.663 1.00 35.91 180 VAL A N 1
ATOM 1399 C CA . VAL A 1 180 ? 3.511 -13.278 -4.680 1.00 35.91 180 VAL A CA 1
ATOM 1400 C C . VAL A 1 180 ? 2.047 -13.621 -4.490 1.00 35.91 180 VAL A C 1
ATOM 1402 O O . VAL A 1 180 ? 1.431 -13.013 -3.585 1.00 35.91 180 VAL A O 1
#

Sequence (180 aa):
MTDKVTTILSIEDMLPAITQGAIGIACRSNDDKMASRMMIKWRVANYIASMNHDDTWLAVACKRALLETLDGSCRTPIASYAHRDVDGYCVLQCLVASPDGKRVLETSRRGLYALDNMVAMGKDAGKGYFQKLALVSSIGNLPHLEEQFRHEIIAFDSSLYRVFLTFVSLCDVTLIFYFV